Protein AF-A0A3S4EWC5-F1 (afdb_monomer_lite)

Structure (mmCIF, N/CA/C/O backbone):
data_AF-A0A3S4EWC5-F1
#
_entry.id   AF-A0A3S4EWC5-F1
#
loop_
_atom_site.group_PDB
_atom_site.id
_atom_site.type_symbol
_atom_site.label_atom_id
_atom_site.label_alt_id
_atom_site.label_comp_id
_atom_site.label_asym_id
_atom_site.label_entity_id
_atom_site.label_seq_id
_atom_site.pdbx_PDB_ins_code
_atom_site.Cartn_x
_atom_site.Cartn_y
_atom_site.Cartn_z
_atom_site.occupancy
_atom_site.B_iso_or_equiv
_atom_site.auth_seq_id
_atom_site.auth_comp_id
_atom_site.auth_asym_id
_atom_site.auth_atom_id
_atom_site.pdbx_PDB_model_num
ATOM 1 N N . MET A 1 1 ? -3.419 -4.223 27.692 1.00 46.09 1 MET A N 1
ATOM 2 C CA . MET A 1 1 ? -2.080 -3.993 27.103 1.00 46.09 1 MET A CA 1
ATOM 3 C C . MET A 1 1 ? -1.065 -4.004 28.246 1.00 46.09 1 MET A C 1
ATOM 5 O O . MET A 1 1 ? -1.054 -3.070 29.034 1.00 46.09 1 MET A O 1
ATOM 9 N N . HIS A 1 2 ? -0.308 -5.091 28.433 1.00 40.91 2 HIS A N 1
ATOM 10 C CA . HIS A 1 2 ? 0.735 -5.155 29.465 1.00 40.91 2 HIS A CA 1
ATOM 11 C C . HIS A 1 2 ? 2.009 -4.498 28.928 1.00 40.91 2 HIS A C 1
ATOM 13 O O . HIS A 1 2 ? 2.567 -4.943 27.927 1.00 40.91 2 HIS A O 1
ATOM 19 N N . LEU A 1 3 ? 2.456 -3.422 29.574 1.00 52.94 3 LEU A N 1
ATOM 20 C CA . LEU A 1 3 ? 3.795 -2.887 29.354 1.00 52.94 3 LEU A CA 1
ATOM 21 C C . LEU A 1 3 ? 4.797 -3.935 29.856 1.00 52.94 3 LEU A C 1
ATOM 23 O O . LEU A 1 3 ? 4.708 -4.318 31.020 1.00 52.94 3 LEU A O 1
ATOM 27 N N . PRO A 1 4 ? 5.755 -4.398 29.039 1.00 55.66 4 PRO A N 1
ATOM 28 C CA . PRO A 1 4 ? 6.765 -5.321 29.530 1.00 55.66 4 PRO A CA 1
ATOM 29 C C . PRO A 1 4 ? 7.678 -4.576 30.514 1.00 55.66 4 PRO A C 1
ATOM 31 O O . PRO A 1 4 ? 8.451 -3.693 30.126 1.00 55.66 4 PRO A O 1
ATOM 34 N N . VAL A 1 5 ? 7.538 -4.863 31.807 1.00 57.97 5 VAL A N 1
ATOM 35 C CA . VAL A 1 5 ? 8.376 -4.287 32.864 1.00 57.97 5 VAL A CA 1
ATOM 36 C C . VAL A 1 5 ? 9.672 -5.088 32.911 1.00 57.97 5 VAL A C 1
ATOM 38 O O . VAL A 1 5 ? 9.812 -6.050 33.655 1.00 57.97 5 VAL A O 1
ATOM 41 N N . TRP A 1 6 ? 10.625 -4.705 32.069 1.00 61.41 6 TRP A N 1
ATOM 42 C CA . TRP A 1 6 ? 12.015 -5.106 32.242 1.00 61.41 6 TRP A CA 1
ATOM 43 C C . TRP A 1 6 ? 12.582 -4.218 33.349 1.00 61.41 6 TRP A C 1
ATOM 45 O O . TRP A 1 6 ? 12.486 -3.000 33.228 1.00 61.41 6 TRP A O 1
ATOM 55 N N . GLY A 1 7 ? 13.093 -4.805 34.435 1.00 59.53 7 GLY A N 1
ATOM 56 C CA . GLY A 1 7 ? 13.497 -4.137 35.685 1.00 59.53 7 GLY A CA 1
ATOM 57 C C . GLY A 1 7 ? 14.679 -3.155 35.601 1.00 59.53 7 GLY A C 1
ATOM 58 O O . GLY A 1 7 ? 15.505 -3.123 36.504 1.00 59.53 7 GLY A O 1
ATOM 59 N N . ALA A 1 8 ? 14.775 -2.361 34.533 1.00 67.88 8 ALA A N 1
ATOM 60 C CA . ALA A 1 8 ? 15.759 -1.307 34.322 1.00 67.88 8 ALA A CA 1
ATOM 61 C C . ALA A 1 8 ? 15.085 -0.040 33.762 1.00 67.88 8 ALA A C 1
ATOM 63 O O . ALA A 1 8 ? 14.107 -0.110 33.012 1.00 67.88 8 ALA A O 1
ATOM 64 N N . THR A 1 9 ? 15.633 1.134 34.089 1.00 75.69 9 THR A N 1
ATOM 65 C CA . THR A 1 9 ? 15.158 2.425 33.570 1.00 75.69 9 THR A CA 1
ATOM 66 C C . THR A 1 9 ? 15.246 2.454 32.041 1.00 75.69 9 THR A C 1
ATOM 68 O O . THR A 1 9 ? 16.312 2.244 31.458 1.00 75.69 9 THR A O 1
ATOM 71 N N . ARG A 1 10 ? 14.120 2.714 31.364 1.00 78.62 10 ARG A N 1
ATOM 72 C CA . ARG A 1 10 ? 14.070 2.761 29.896 1.00 78.62 10 ARG A CA 1
ATOM 73 C C . ARG A 1 10 ? 14.782 4.009 29.374 1.00 78.62 10 ARG A C 1
ATOM 75 O O . ARG A 1 10 ? 14.518 5.116 29.830 1.00 78.62 10 ARG A O 1
ATOM 82 N N . ARG A 1 11 ? 15.639 3.835 28.363 1.00 85.19 11 ARG A N 1
ATOM 83 C CA . ARG A 1 11 ? 16.229 4.955 27.613 1.00 85.19 11 ARG A CA 1
ATOM 84 C C . ARG A 1 11 ? 15.139 5.736 26.879 1.00 85.19 11 ARG A C 1
ATOM 86 O O . ARG A 1 11 ? 14.210 5.134 26.342 1.00 85.19 11 ARG A O 1
ATOM 93 N N . THR A 1 12 ? 15.296 7.055 26.782 1.00 86.19 12 THR A N 1
ATOM 94 C CA . THR A 1 12 ? 14.351 7.942 26.084 1.00 86.19 12 THR A CA 1
ATOM 95 C C . THR A 1 12 ? 14.084 7.490 24.647 1.00 86.19 12 THR A C 1
ATOM 97 O O . THR A 1 12 ? 12.935 7.468 24.218 1.00 86.19 12 THR A O 1
ATOM 100 N N . SER A 1 13 ? 15.115 7.032 23.928 1.00 86.75 13 SER A N 1
ATOM 101 C CA . SER A 1 13 ? 14.980 6.478 22.573 1.00 86.75 13 SER A CA 1
ATOM 102 C C . SER A 1 13 ? 14.031 5.275 22.508 1.00 86.75 13 SER A C 1
ATOM 104 O O . SER A 1 13 ? 13.195 5.203 21.609 1.00 86.75 13 SER A O 1
ATOM 106 N N . ASN A 1 14 ? 14.090 4.370 23.491 1.00 87.00 14 ASN A N 1
ATOM 107 C CA . ASN A 1 14 ? 13.185 3.221 23.570 1.00 87.00 14 ASN A CA 1
ATOM 108 C C . ASN A 1 14 ? 11.739 3.672 23.808 1.00 87.00 14 ASN A C 1
ATOM 110 O O . ASN A 1 14 ? 10.815 3.104 23.231 1.00 87.00 14 ASN A O 1
ATOM 114 N N . CYS A 1 15 ? 11.535 4.691 24.644 1.00 86.88 15 CYS A N 1
ATOM 115 C CA . CYS A 1 15 ? 10.205 5.239 24.907 1.00 86.88 15 CYS A CA 1
ATOM 116 C C . CYS A 1 15 ? 9.619 5.939 23.673 1.00 86.88 15 CYS A C 1
ATOM 118 O O . CYS A 1 15 ? 8.448 5.729 23.369 1.00 86.88 15 CYS A O 1
ATOM 120 N N . ILE A 1 16 ? 10.426 6.707 22.932 1.00 89.06 16 ILE A N 1
ATOM 121 C CA . ILE A 1 16 ? 9.992 7.371 21.692 1.00 89.06 16 ILE A CA 1
ATOM 122 C C . ILE A 1 16 ? 9.641 6.332 20.622 1.00 89.06 16 ILE A C 1
ATOM 124 O O . ILE A 1 16 ? 8.563 6.409 20.041 1.00 89.06 16 ILE A O 1
ATOM 128 N N . CYS A 1 17 ? 10.496 5.327 20.407 1.00 89.50 17 CYS A N 1
ATOM 129 C CA . CYS A 1 17 ? 10.216 4.236 19.470 1.00 89.50 17 CYS 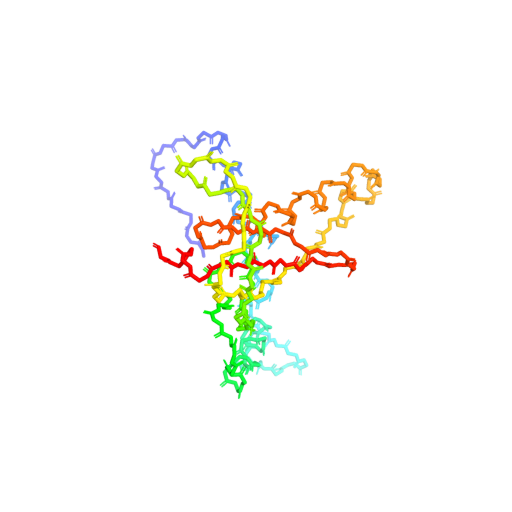A CA 1
ATOM 130 C C . CYS A 1 17 ? 8.911 3.507 19.834 1.00 89.50 17 CYS A C 1
ATOM 132 O O . CYS A 1 17 ? 8.039 3.320 18.985 1.00 89.50 17 CYS A O 1
ATOM 134 N N . PHE A 1 18 ? 8.725 3.184 21.119 1.00 91.00 18 PHE A N 1
ATOM 135 C CA . PHE A 1 18 ? 7.495 2.564 21.604 1.00 91.00 18 PHE A CA 1
ATOM 136 C C . PHE A 1 18 ? 6.263 3.445 21.357 1.00 91.00 18 PHE A C 1
ATOM 138 O O . PHE A 1 18 ? 5.230 2.934 20.926 1.00 91.00 18 PHE A O 1
ATOM 145 N N . ALA A 1 19 ? 6.361 4.754 21.602 1.00 90.38 19 ALA A N 1
ATOM 146 C CA . ALA A 1 19 ? 5.263 5.690 21.385 1.00 90.38 19 ALA A CA 1
ATOM 147 C C . ALA A 1 19 ? 4.889 5.815 19.899 1.00 90.38 19 ALA A C 1
ATOM 149 O O . ALA A 1 19 ? 3.704 5.785 19.575 1.00 90.38 19 ALA A O 1
ATOM 150 N N . GLN A 1 20 ? 5.875 5.890 18.998 1.00 91.50 20 GLN A N 1
ATOM 151 C CA . GLN A 1 20 ? 5.639 5.962 17.551 1.00 91.50 20 GLN A CA 1
ATOM 152 C C . GLN A 1 20 ? 4.989 4.677 17.025 1.00 91.50 20 GLN A C 1
ATOM 154 O O . GLN A 1 20 ? 3.926 4.737 16.406 1.00 91.50 20 GLN A O 1
ATOM 159 N N . ALA A 1 21 ? 5.548 3.510 17.365 1.00 89.94 21 ALA A N 1
ATOM 160 C CA . ALA A 1 21 ? 5.027 2.212 16.930 1.00 89.94 21 ALA A CA 1
ATOM 161 C C . ALA A 1 21 ? 3.607 1.918 17.452 1.00 89.94 21 ALA A C 1
ATOM 163 O O . ALA A 1 21 ? 2.845 1.191 16.818 1.00 89.94 21 ALA A O 1
ATOM 164 N N . ASN A 1 22 ? 3.235 2.487 18.604 1.00 93.06 22 ASN A N 1
ATOM 165 C CA . ASN A 1 22 ? 1.904 2.341 19.199 1.00 93.06 22 ASN A CA 1
ATOM 166 C C . ASN A 1 22 ? 1.002 3.564 18.976 1.00 93.06 22 ASN A C 1
ATOM 168 O O . ASN A 1 22 ? -0.053 3.663 19.612 1.00 93.06 22 ASN A O 1
ATOM 172 N N . SER A 1 23 ? 1.386 4.492 18.099 1.00 93.25 23 SER A N 1
ATOM 173 C CA . SER A 1 23 ? 0.518 5.590 17.675 1.00 93.25 23 SER A CA 1
ATOM 174 C C . SER A 1 23 ? -0.701 5.055 16.912 1.00 93.25 23 SER A C 1
ATOM 176 O O . SER A 1 23 ? -0.703 3.919 16.431 1.00 93.25 23 SER A O 1
ATOM 178 N N . GLU A 1 24 ? -1.761 5.860 16.807 1.00 94.69 24 GLU A N 1
ATOM 179 C CA . GLU A 1 24 ? -2.928 5.470 16.005 1.00 94.69 24 GLU A CA 1
ATOM 180 C C . GLU A 1 24 ? -2.566 5.308 14.528 1.00 94.69 24 GLU A C 1
ATOM 182 O O . GLU A 1 24 ? -2.927 4.309 13.916 1.00 94.69 24 GLU A O 1
ATOM 187 N N . HIS A 1 25 ? -1.771 6.242 14.003 1.00 91.00 25 HIS A N 1
ATOM 188 C CA . HIS A 1 25 ? -1.305 6.243 12.621 1.00 91.00 25 HIS A CA 1
ATOM 189 C C . HIS A 1 25 ? -0.552 4.957 12.243 1.00 91.00 25 HIS A C 1
ATOM 191 O O . HIS A 1 25 ? -0.721 4.452 11.144 1.00 91.00 25 HIS A O 1
ATOM 197 N N . CYS A 1 26 ? 0.255 4.393 13.150 1.00 90.19 26 CYS A N 1
ATOM 198 C CA . CYS A 1 26 ? 0.995 3.159 12.865 1.00 90.19 26 CYS A CA 1
ATOM 199 C C . CYS A 1 26 ? 0.191 1.887 13.152 1.00 90.19 26 CYS A C 1
ATOM 201 O O . CYS A 1 26 ? 0.380 0.868 12.488 1.00 90.19 26 CYS A O 1
ATOM 203 N N . ARG A 1 27 ? -0.668 1.902 14.180 1.00 93.00 27 ARG A N 1
ATOM 204 C CA . ARG A 1 27 ? -1.321 0.679 14.670 1.00 93.00 27 ARG A CA 1
ATOM 205 C C . ARG A 1 27 ? -2.732 0.476 14.129 1.00 93.00 27 ARG A C 1
ATOM 207 O O . ARG A 1 27 ? -3.241 -0.638 14.250 1.00 93.00 27 ARG A O 1
ATOM 214 N N . HIS A 1 28 ? -3.341 1.510 13.546 1.00 94.00 28 HIS A N 1
ATOM 215 C CA . HIS A 1 28 ? -4.694 1.473 12.992 1.00 94.00 28 HIS A CA 1
ATOM 216 C C . HIS A 1 28 ? -5.696 0.872 13.994 1.00 94.00 28 HIS A C 1
ATOM 218 O O . HIS A 1 28 ? -6.402 -0.094 13.684 1.00 94.00 28 HIS A O 1
ATOM 224 N N . LYS A 1 29 ? -5.707 1.365 15.242 1.00 94.56 29 LYS A N 1
ATOM 225 C CA . LYS A 1 29 ? -6.501 0.753 16.320 1.00 94.56 29 LYS A CA 1
ATOM 226 C C . LYS A 1 29 ? -7.987 0.925 16.044 1.00 94.56 29 LYS A C 1
ATOM 228 O O . LYS A 1 29 ? -8.722 -0.029 16.249 1.00 94.56 29 LYS A O 1
ATOM 233 N N . ILE A 1 30 ? -8.408 2.075 15.514 1.00 95.06 30 ILE A N 1
ATOM 234 C CA . ILE A 1 30 ? -9.804 2.350 15.136 1.00 95.06 30 ILE A CA 1
ATOM 235 C C . ILE A 1 30 ? -10.278 1.350 14.072 1.00 95.06 30 ILE A C 1
ATOM 237 O O . ILE A 1 30 ? -11.349 0.761 14.193 1.00 95.06 30 ILE A O 1
ATOM 241 N N . PHE A 1 31 ? -9.451 1.081 13.059 1.00 94.88 31 PHE A N 1
ATOM 242 C CA . PHE A 1 31 ? -9.784 0.124 11.998 1.00 94.88 31 PHE A CA 1
ATOM 243 C C . PHE A 1 31 ? -9.879 -1.326 12.488 1.00 94.88 31 PHE A C 1
ATOM 245 O O . PHE A 1 31 ? -10.598 -2.129 11.890 1.00 94.88 31 PHE A O 1
ATOM 252 N N . ASN A 1 32 ? -9.169 -1.662 13.565 1.00 94.69 32 ASN A N 1
ATOM 253 C CA . ASN A 1 32 ? -9.162 -2.993 14.171 1.00 94.69 32 ASN A CA 1
ATOM 254 C C . ASN A 1 32 ? -10.088 -3.125 15.392 1.00 94.69 32 ASN A C 1
ATOM 256 O O . ASN A 1 32 ? -10.170 -4.215 15.949 1.00 94.69 32 ASN A O 1
ATOM 260 N N . ALA A 1 33 ? -10.757 -2.051 15.812 1.00 95.44 33 ALA A N 1
ATOM 261 C CA . ALA A 1 33 ? -11.611 -2.047 16.991 1.00 95.44 33 ALA A CA 1
ATOM 262 C C . ALA A 1 33 ? -12.934 -2.791 16.763 1.00 95.44 33 ALA A C 1
ATOM 264 O O . ALA A 1 33 ? -13.419 -2.900 15.631 1.00 95.44 33 ALA A O 1
ATOM 265 N N . ASP A 1 34 ? -13.528 -3.239 17.868 1.00 96.75 34 ASP A N 1
ATOM 266 C CA . ASP A 1 34 ? -14.930 -3.639 17.933 1.00 96.75 34 ASP A CA 1
ATOM 267 C C . ASP A 1 34 ? -15.818 -2.393 18.023 1.00 96.75 34 ASP A C 1
ATOM 269 O O . ASP A 1 34 ? -15.442 -1.391 18.638 1.00 96.75 34 ASP A O 1
ATOM 273 N N . TRP A 1 35 ? -17.004 -2.460 17.420 1.00 95.75 35 TRP A N 1
ATOM 274 C CA . TRP A 1 35 ? -17.928 -1.331 17.336 1.00 95.75 35 TRP A CA 1
ATOM 275 C C . TRP A 1 35 ? -19.261 -1.667 17.996 1.00 95.75 35 TRP A C 1
ATOM 277 O O . TRP A 1 35 ? -19.768 -2.779 17.863 1.00 95.75 35 TRP A O 1
ATOM 287 N N . ILE A 1 36 ? -19.838 -0.682 18.681 1.00 96.81 36 ILE A N 1
ATOM 288 C CA . ILE A 1 36 ? -21.229 -0.690 19.135 1.00 96.81 36 ILE A CA 1
ATOM 289 C C . ILE A 1 36 ? -21.879 0.538 18.506 1.00 96.81 36 ILE A C 1
ATOM 291 O O . ILE A 1 36 ? -21.413 1.656 18.727 1.00 96.81 36 ILE A O 1
ATOM 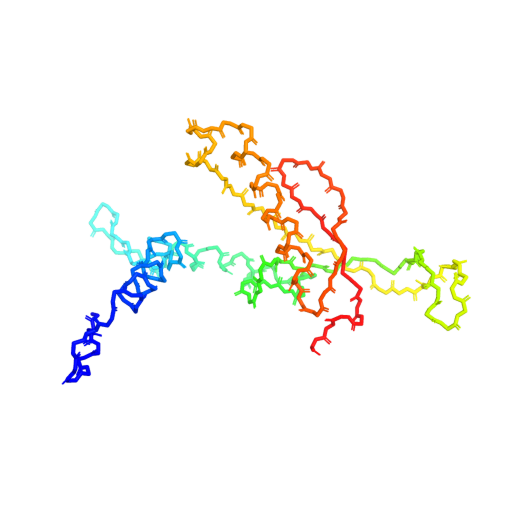295 N N . ILE A 1 37 ? -22.916 0.330 17.702 1.00 96.62 37 ILE A N 1
ATOM 296 C CA . ILE A 1 37 ? -23.644 1.395 17.003 1.00 96.62 37 ILE A CA 1
ATOM 297 C C . ILE A 1 37 ? -25.090 1.317 17.479 1.00 96.62 37 ILE A C 1
ATOM 299 O O . ILE A 1 37 ? -25.677 0.241 17.449 1.00 96.62 37 ILE A O 1
ATOM 303 N N . ASP A 1 38 ? -25.617 2.424 18.004 1.00 97.06 38 ASP A N 1
ATOM 304 C CA . ASP A 1 38 ? -26.982 2.520 18.546 1.00 97.06 38 ASP A CA 1
ATOM 305 C C . ASP A 1 38 ? -27.335 1.442 19.592 1.00 97.06 38 ASP A C 1
ATOM 307 O O . ASP A 1 38 ? -28.474 1.007 19.725 1.00 97.06 38 ASP A O 1
ATOM 311 N N . GLY A 1 39 ? -26.335 1.022 20.374 1.00 96.75 39 GLY A N 1
ATOM 312 C CA . GLY A 1 39 ? -26.476 -0.009 21.407 1.00 96.75 39 GLY A CA 1
ATOM 313 C C . GLY A 1 39 ? -26.270 -1.445 20.914 1.00 96.75 39 GLY A C 1
ATOM 314 O O . GLY A 1 39 ? -26.208 -2.353 21.741 1.00 96.75 39 GLY A O 1
ATOM 315 N N . GLU A 1 40 ? -26.084 -1.663 19.611 1.00 96.69 40 GLU A N 1
ATOM 316 C CA . GLU A 1 40 ? -25.884 -2.990 19.025 1.00 96.69 40 GLU A CA 1
ATOM 317 C C . GLU A 1 40 ? -24.416 -3.266 18.685 1.00 96.69 40 GLU A C 1
ATOM 319 O O . GLU A 1 40 ? -23.755 -2.498 17.973 1.00 96.69 40 GLU A O 1
ATOM 324 N N . GLN A 1 41 ? -23.901 -4.399 19.176 1.00 96.88 41 GLN A N 1
ATOM 325 C CA . GLN A 1 41 ? -22.539 -4.844 18.889 1.00 96.88 41 GLN A CA 1
ATOM 326 C C . GLN A 1 41 ? -22.411 -5.318 17.438 1.00 96.88 41 GLN A C 1
ATOM 328 O O . GLN A 1 41 ? -23.140 -6.198 16.982 1.00 96.88 41 GLN A O 1
ATOM 333 N N . GLN A 1 42 ? -21.430 -4.767 16.730 1.00 97.69 42 GLN A N 1
ATOM 334 C CA . GLN A 1 42 ? -21.173 -5.082 15.332 1.00 97.69 42 GLN A CA 1
ATOM 335 C C . GLN A 1 42 ? -20.263 -6.315 15.196 1.00 97.69 42 GLN A C 1
ATOM 337 O O . GLN A 1 42 ? -19.276 -6.442 15.924 1.00 97.69 42 GLN A O 1
ATOM 342 N N . PRO A 1 43 ? -20.537 -7.221 14.239 1.00 96.12 43 PRO A N 1
ATOM 343 C CA . PRO A 1 43 ? -19.836 -8.505 14.130 1.00 96.12 43 PRO A CA 1
ATOM 344 C C . PRO A 1 43 ? -18.442 -8.418 13.483 1.00 96.12 43 PRO A C 1
ATOM 346 O O . PRO A 1 43 ? -17.688 -9.397 13.485 1.00 96.12 43 PRO A O 1
ATOM 349 N N . LYS A 1 44 ? -18.100 -7.287 12.855 1.00 95.38 44 LYS A N 1
ATOM 350 C CA . LYS A 1 44 ? -16.844 -7.085 12.120 1.00 95.38 44 LYS A CA 1
ATOM 351 C C . LYS A 1 44 ? -16.256 -5.713 12.448 1.00 95.38 44 LYS A C 1
ATOM 353 O O . LYS A 1 44 ? -16.983 -4.732 12.544 1.00 95.38 44 LYS A O 1
ATOM 358 N N . SER A 1 45 ? -14.929 -5.643 12.543 1.00 97.31 45 SER A N 1
ATOM 359 C CA . SER A 1 45 ? -14.201 -4.372 12.517 1.00 97.31 45 SER A CA 1
ATOM 360 C C . SER A 1 45 ? -14.212 -3.763 11.111 1.00 97.31 45 SER A C 1
ATOM 362 O O . SER A 1 45 ? -14.454 -4.469 10.125 1.00 97.31 45 SER A O 1
ATOM 364 N N . LEU A 1 46 ? -13.876 -2.473 10.991 1.00 96.44 46 LEU A N 1
ATOM 365 C CA . LEU A 1 46 ? -13.759 -1.801 9.688 1.00 96.44 46 LEU A CA 1
ATOM 366 C C . LEU A 1 46 ? -12.788 -2.542 8.760 1.00 96.44 46 LEU A C 1
ATOM 368 O O . LEU A 1 46 ? -13.118 -2.829 7.613 1.00 96.44 46 LEU A O 1
ATOM 372 N N . PHE A 1 47 ? -11.615 -2.936 9.265 1.00 95.50 47 PHE A N 1
ATOM 373 C CA . PHE A 1 47 ? -10.632 -3.654 8.455 1.00 95.50 47 PHE A CA 1
ATOM 374 C C . PHE A 1 47 ? -11.125 -5.039 8.021 1.00 95.50 47 PHE A C 1
ATOM 376 O O . PHE A 1 47 ? -10.826 -5.488 6.916 1.00 95.50 47 PHE A O 1
ATOM 383 N N . LYS A 1 48 ? -11.921 -5.720 8.856 1.00 95.75 48 LYS A N 1
ATOM 384 C CA . LYS A 1 48 ? -12.535 -7.001 8.486 1.00 95.75 48 LYS A CA 1
ATOM 385 C C . LYS A 1 48 ? -13.631 -6.827 7.431 1.00 95.75 48 LYS A C 1
ATOM 387 O O . LYS A 1 48 ? -13.769 -7.693 6.576 1.00 95.75 48 LYS A O 1
ATOM 392 N N . MET A 1 49 ? -14.362 -5.712 7.445 1.00 96.62 49 MET A N 1
ATOM 393 C CA . MET A 1 49 ? -15.290 -5.373 6.360 1.00 96.62 49 MET A CA 1
ATOM 394 C C . MET A 1 49 ? -14.561 -5.089 5.044 1.00 96.62 49 MET A C 1
ATOM 396 O O . MET A 1 49 ? -15.032 -5.526 4.003 1.00 96.62 49 MET A O 1
ATOM 400 N N . ILE A 1 50 ? -13.393 -4.440 5.080 1.00 95.31 50 ILE A N 1
ATOM 401 C CA . ILE A 1 50 ? -12.564 -4.255 3.879 1.00 95.31 50 ILE A CA 1
ATOM 402 C C . ILE A 1 50 ? -12.046 -5.601 3.357 1.00 95.31 50 ILE A C 1
ATOM 404 O O . ILE A 1 50 ? -12.218 -5.892 2.183 1.00 95.31 50 ILE A O 1
ATOM 408 N N . LYS A 1 51 ? -11.496 -6.471 4.215 1.00 94.62 51 LYS A N 1
ATOM 409 C CA . LYS A 1 51 ? -11.027 -7.807 3.791 1.00 94.62 51 LYS A CA 1
ATOM 410 C C . LYS A 1 51 ? -12.131 -8.691 3.206 1.00 94.62 51 LYS A C 1
ATOM 412 O O . LYS A 1 51 ? -11.844 -9.535 2.367 1.00 94.62 51 LYS A O 1
ATOM 417 N N . ASN A 1 52 ? -13.384 -8.460 3.597 1.00 95.44 52 ASN A N 1
ATOM 418 C CA . ASN A 1 52 ? -14.539 -9.160 3.043 1.00 95.44 52 ASN A CA 1
ATOM 419 C C . ASN A 1 52 ? -14.658 -8.986 1.518 1.00 95.44 52 ASN A C 1
ATOM 421 O O . ASN A 1 52 ? -15.160 -9.882 0.852 1.00 95.44 52 ASN A O 1
ATOM 425 N N . THR A 1 53 ? -14.209 -7.860 0.947 1.00 95.56 53 THR A N 1
ATOM 426 C CA . THR A 1 53 ? -14.247 -7.671 -0.514 1.00 95.56 53 THR A CA 1
ATOM 427 C C . THR A 1 53 ? -13.320 -8.658 -1.218 1.00 95.56 53 THR A C 1
ATOM 429 O O . THR A 1 53 ? -13.720 -9.275 -2.198 1.00 95.56 53 THR A O 1
ATOM 432 N N . PHE A 1 54 ? -12.128 -8.880 -0.663 1.00 94.50 54 PHE A N 1
ATOM 433 C CA . PHE A 1 54 ? -11.174 -9.869 -1.155 1.00 94.50 54 PHE A CA 1
ATOM 434 C C . PHE A 1 54 ? -11.640 -11.312 -0.906 1.00 94.50 54 PHE A C 1
ATOM 436 O O . PHE A 1 54 ? -11.418 -12.177 -1.743 1.00 94.50 54 PHE A O 1
ATOM 443 N N . GLU A 1 55 ? -12.332 -11.576 0.208 1.00 93.88 55 GLU A N 1
ATOM 444 C CA . GLU A 1 55 ? -12.927 -12.896 0.482 1.00 93.88 55 GLU A CA 1
ATOM 445 C C . GLU A 1 55 ? -13.981 -13.295 -0.569 1.00 93.88 55 GLU A C 1
ATOM 447 O O . GLU A 1 55 ? -14.111 -14.478 -0.879 1.00 93.88 55 GLU A O 1
ATOM 452 N N . HIS A 1 56 ? -14.725 -12.329 -1.121 1.00 96.00 56 HIS A N 1
ATOM 453 C CA . HIS A 1 56 ? -15.744 -12.587 -2.147 1.00 96.00 56 HIS A CA 1
ATOM 454 C C . HIS A 1 56 ? -15.232 -12.483 -3.583 1.00 96.00 56 HIS A C 1
ATOM 456 O O . HIS A 1 56 ? -15.757 -13.180 -4.448 1.00 96.00 56 HIS A O 1
ATOM 462 N N . THR A 1 57 ? -14.234 -11.637 -3.832 1.00 95.38 57 THR A N 1
ATOM 463 C CA . THR A 1 57 ? -13.667 -11.413 -5.165 1.00 95.38 57 THR A CA 1
ATOM 464 C C . THR A 1 57 ? -12.139 -11.495 -5.094 1.00 95.38 57 THR A C 1
ATOM 466 O O . THR A 1 57 ? -11.463 -10.463 -5.104 1.00 95.38 57 THR A O 1
ATOM 469 N N . PRO A 1 58 ? -11.572 -12.708 -4.976 1.00 94.44 58 PRO A N 1
ATOM 470 C CA . PRO A 1 58 ? -10.124 -12.897 -4.937 1.00 94.44 58 PRO A CA 1
ATOM 471 C C . PRO A 1 58 ? -9.484 -12.895 -6.333 1.00 94.44 58 PRO A C 1
ATOM 473 O O . PRO A 1 58 ? -8.258 -12.934 -6.440 1.00 94.44 58 PRO A O 1
ATOM 476 N N . ASP A 1 59 ? -10.296 -12.902 -7.393 1.00 96.06 59 ASP A N 1
ATOM 477 C CA . ASP A 1 59 ? -9.841 -13.064 -8.771 1.00 96.06 59 ASP A CA 1
ATOM 478 C C . ASP A 1 59 ? -8.793 -12.012 -9.151 1.00 96.06 59 ASP A C 1
ATOM 480 O O . ASP A 1 59 ? -8.933 -10.828 -8.839 1.00 96.06 59 ASP A O 1
ATOM 484 N N . TYR A 1 60 ? -7.744 -12.461 -9.844 1.00 94.31 60 TYR A N 1
ATOM 485 C CA . TYR A 1 60 ? -6.634 -11.642 -10.342 1.00 94.31 60 TYR A CA 1
ATOM 486 C C . TYR A 1 60 ? -5.781 -10.952 -9.264 1.00 94.31 60 TYR A C 1
ATOM 488 O O . TYR A 1 60 ? -4.840 -10.245 -9.605 1.00 94.31 60 TYR A O 1
ATOM 496 N N . VAL A 1 61 ? -6.034 -11.146 -7.967 1.00 94.62 61 VAL A N 1
ATOM 497 C CA . VAL A 1 61 ? -5.236 -10.527 -6.897 1.00 94.62 61 VAL A CA 1
ATOM 498 C C . VAL A 1 61 ? -4.075 -11.441 -6.493 1.00 94.62 61 VAL A C 1
ATOM 500 O O . VAL A 1 61 ? -4.267 -12.548 -5.995 1.00 94.62 61 VAL A O 1
ATOM 503 N N . LEU A 1 62 ? -2.846 -10.946 -6.638 1.00 91.44 62 LEU A N 1
ATOM 504 C CA . LEU A 1 62 ? -1.609 -11.656 -6.285 1.00 91.44 62 LEU A CA 1
ATOM 505 C C . LEU A 1 62 ? -1.138 -11.313 -4.858 1.00 91.44 62 LEU A C 1
ATOM 507 O O . LEU A 1 62 ? -0.589 -12.151 -4.124 1.00 91.44 62 LEU A O 1
ATOM 511 N N . SER A 1 63 ? -1.374 -10.069 -4.426 1.00 92.44 63 SER A N 1
ATOM 512 C CA . SER A 1 63 ? -1.046 -9.601 -3.080 1.00 92.44 63 SER A CA 1
ATOM 513 C C . SER A 1 63 ? -2.056 -8.587 -2.554 1.00 92.44 63 SER A C 1
ATOM 515 O O . SER A 1 63 ? -2.333 -7.585 -3.205 1.00 92.44 63 SER A O 1
ATOM 517 N N . ALA A 1 64 ? -2.564 -8.820 -1.342 1.00 93.19 64 ALA A N 1
ATOM 518 C CA . ALA A 1 64 ? -3.376 -7.869 -0.592 1.00 93.19 64 ALA A CA 1
ATOM 519 C C . ALA A 1 64 ? -3.093 -8.010 0.912 1.00 93.19 64 ALA A C 1
ATOM 521 O O . ALA A 1 64 ? -2.943 -9.121 1.423 1.00 93.19 64 ALA A O 1
ATOM 522 N N . TYR A 1 65 ? -3.024 -6.882 1.626 1.00 90.62 65 TYR A N 1
ATOM 523 C CA . TYR A 1 65 ? -2.898 -6.792 3.095 1.00 90.62 65 TYR A CA 1
ATOM 524 C C . TYR A 1 65 ? -1.657 -7.445 3.736 1.00 90.62 65 TYR A C 1
ATOM 526 O O . TYR A 1 65 ? -1.624 -7.603 4.958 1.00 90.62 65 TYR A O 1
ATOM 534 N N . LYS A 1 66 ? -0.657 -7.838 2.941 1.00 88.69 66 LYS A N 1
ATOM 535 C CA . LYS A 1 66 ? 0.570 -8.516 3.402 1.00 88.69 66 LYS A CA 1
ATOM 536 C C . LYS A 1 66 ? 1.865 -7.795 3.015 1.00 88.69 66 LYS A C 1
ATOM 538 O O . LYS A 1 66 ? 2.938 -8.303 3.316 1.00 88.69 66 LYS A O 1
ATOM 543 N N . ASP A 1 67 ? 1.753 -6.649 2.353 1.00 90.00 67 ASP A N 1
ATOM 544 C CA . ASP A 1 67 ? 2.868 -5.829 1.879 1.00 90.00 67 ASP A CA 1
ATOM 545 C C . ASP A 1 67 ? 2.452 -4.344 1.879 1.00 90.00 67 ASP A C 1
ATOM 547 O O . ASP A 1 67 ? 1.308 -4.015 2.221 1.00 90.00 67 ASP A O 1
ATOM 551 N N . ASN A 1 68 ? 3.366 -3.456 1.497 1.00 86.81 68 ASN A N 1
ATOM 552 C CA . ASN A 1 68 ? 3.140 -2.017 1.428 1.00 86.81 68 ASN A CA 1
ATOM 553 C C . ASN A 1 68 ? 2.194 -1.610 0.294 1.00 86.81 68 ASN A C 1
ATOM 555 O O . ASN A 1 68 ? 1.585 -0.551 0.415 1.00 86.81 68 ASN A O 1
ATOM 559 N N . ALA A 1 69 ? 2.025 -2.434 -0.744 1.00 88.75 69 ALA A N 1
ATOM 560 C CA . ALA A 1 69 ? 1.085 -2.223 -1.846 1.00 88.75 69 ALA A CA 1
ATOM 561 C C . ALA A 1 69 ? 0.262 -3.487 -2.154 1.00 88.75 69 ALA A C 1
ATOM 563 O O . ALA A 1 69 ? 0.629 -4.609 -1.786 1.00 88.75 69 ALA A O 1
ATOM 564 N N . ALA A 1 70 ? -0.868 -3.300 -2.839 1.00 91.81 70 ALA A N 1
ATOM 565 C CA . ALA A 1 70 ? -1.615 -4.403 -3.434 1.00 91.81 70 ALA A CA 1
ATOM 566 C C . ALA A 1 70 ? -1.080 -4.694 -4.840 1.00 91.81 70 ALA A C 1
ATOM 568 O O . ALA A 1 70 ? -0.630 -3.778 -5.523 1.00 91.81 70 ALA A O 1
ATOM 569 N N . VAL A 1 71 ? -1.155 -5.953 -5.276 1.00 92.75 71 VAL A N 1
ATOM 570 C CA . VAL A 1 71 ? -0.682 -6.396 -6.595 1.00 92.75 71 VAL A CA 1
ATOM 571 C C . VAL A 1 71 ? -1.753 -7.254 -7.246 1.00 92.75 71 VAL A C 1
ATOM 573 O O . VAL A 1 71 ? -2.244 -8.201 -6.625 1.00 92.75 71 VAL A O 1
ATOM 576 N N . MET A 1 72 ? -2.086 -6.944 -8.494 1.00 93.62 72 MET A N 1
ATOM 577 C CA . MET A 1 72 ? -2.990 -7.719 -9.335 1.00 93.62 72 MET A CA 1
ATOM 578 C C . MET A 1 72 ? -2.293 -8.200 -10.608 1.00 93.62 72 MET A C 1
ATOM 580 O O . MET A 1 72 ? -1.280 -7.642 -11.039 1.00 93.62 72 MET A O 1
ATOM 584 N N . GLU A 1 73 ? -2.839 -9.252 -11.203 1.00 94.00 73 GLU A N 1
ATOM 585 C CA . GLU A 1 73 ? -2.408 -9.772 -12.488 1.00 94.00 73 GLU A CA 1
ATOM 586 C C . GLU A 1 73 ? -2.475 -8.669 -13.550 1.00 94.00 73 GLU A C 1
ATOM 588 O O . GLU A 1 73 ? -3.378 -7.833 -13.565 1.00 94.00 73 GLU A O 1
ATOM 593 N N . GLY A 1 74 ? -1.458 -8.642 -14.406 1.00 91.69 74 GLY A N 1
ATOM 594 C CA . GLY A 1 74 ? -1.330 -7.656 -15.465 1.00 91.69 74 GLY A CA 1
ATOM 595 C C . GLY A 1 74 ? -1.319 -8.356 -16.809 1.00 91.69 74 GLY A C 1
ATOM 596 O O . GLY A 1 74 ? -2.235 -9.100 -17.144 1.00 91.69 74 GLY A O 1
ATOM 597 N N . SER A 1 75 ? -0.297 -8.113 -17.615 1.00 91.75 75 SER A N 1
ATOM 598 C CA . SER A 1 75 ? -0.205 -8.717 -18.943 1.00 91.75 75 SER A CA 1
ATOM 599 C C . SER A 1 75 ? 1.223 -9.106 -19.269 1.00 91.75 75 SER A C 1
ATOM 601 O O . SER A 1 75 ? 2.179 -8.531 -18.745 1.00 91.75 75 SER A O 1
ATOM 603 N N . GLN A 1 76 ? 1.365 -10.076 -20.165 1.00 93.12 76 GLN A N 1
ATOM 604 C CA . GLN A 1 76 ? 2.661 -10.419 -20.719 1.00 93.12 76 GLN A CA 1
ATOM 605 C C . GLN A 1 76 ? 3.053 -9.366 -21.758 1.00 93.12 76 GLN A C 1
ATOM 607 O O . GLN A 1 76 ? 2.399 -9.225 -22.795 1.00 93.12 76 GLN A O 1
ATOM 612 N N . VAL A 1 77 ? 4.110 -8.611 -21.479 1.00 90.75 77 VAL A N 1
ATOM 613 C CA . VAL A 1 77 ? 4.569 -7.508 -22.332 1.00 90.75 77 VAL A CA 1
ATOM 614 C C . VAL A 1 77 ? 6.087 -7.531 -22.455 1.00 90.75 77 VAL A C 1
ATOM 616 O O . VAL A 1 77 ? 6.789 -8.087 -21.612 1.00 90.75 77 VAL A O 1
ATOM 619 N N . GLY A 1 78 ? 6.604 -6.898 -23.506 1.00 90.81 78 GLY A N 1
ATOM 620 C CA . GLY A 1 78 ? 8.034 -6.656 -23.641 1.00 90.81 78 GLY A CA 1
ATOM 621 C C . GLY A 1 78 ? 8.451 -5.507 -22.730 1.00 90.81 78 GLY A C 1
ATOM 622 O O . GLY A 1 78 ? 8.219 -4.346 -23.069 1.00 90.81 78 GLY A O 1
ATOM 623 N N . ARG A 1 79 ? 9.082 -5.796 -21.590 1.00 88.19 79 ARG A N 1
ATOM 624 C CA . ARG A 1 79 ? 9.698 -4.759 -20.753 1.00 88.19 79 ARG A CA 1
ATOM 625 C C . ARG A 1 79 ? 10.993 -4.291 -21.397 1.00 88.19 79 ARG A C 1
ATOM 627 O O . ARG A 1 79 ? 11.846 -5.101 -21.739 1.00 88.19 79 ARG A O 1
ATOM 634 N N . PHE A 1 80 ? 11.142 -2.984 -21.574 1.00 91.31 80 PHE A N 1
ATOM 635 C CA . PHE A 1 80 ? 12.296 -2.405 -22.256 1.00 91.31 80 PHE A CA 1
ATOM 636 C C . PHE A 1 80 ? 13.325 -1.896 -21.246 1.00 91.31 80 PHE A C 1
ATOM 638 O O . PHE A 1 80 ? 13.101 -0.887 -20.577 1.00 91.31 80 PHE A O 1
ATOM 645 N N . PHE A 1 81 ? 14.454 -2.593 -21.122 1.00 90.81 81 PHE A N 1
ATOM 646 C CA . PHE A 1 81 ? 15.557 -2.190 -20.248 1.00 90.81 81 PHE A CA 1
ATOM 647 C C . PHE A 1 81 ? 16.901 -2.735 -20.748 1.00 90.81 81 PHE A C 1
ATOM 649 O O . PHE A 1 81 ? 16.963 -3.655 -21.567 1.00 90.81 81 PHE A O 1
ATOM 656 N N . ALA A 1 82 ? 17.993 -2.140 -20.264 1.00 94.31 82 ALA A N 1
ATOM 657 C CA . ALA A 1 82 ? 19.346 -2.562 -20.609 1.00 94.31 82 ALA A CA 1
ATOM 658 C C . ALA A 1 82 ? 19.650 -3.955 -20.033 1.00 94.31 82 ALA A C 1
ATOM 660 O O . ALA A 1 82 ? 19.587 -4.157 -18.818 1.00 94.31 82 ALA A O 1
ATOM 661 N N . ALA A 1 83 ? 20.005 -4.907 -20.895 1.00 89.75 83 ALA A N 1
ATOM 662 C CA . ALA A 1 83 ? 20.342 -6.262 -20.490 1.00 89.75 83 ALA A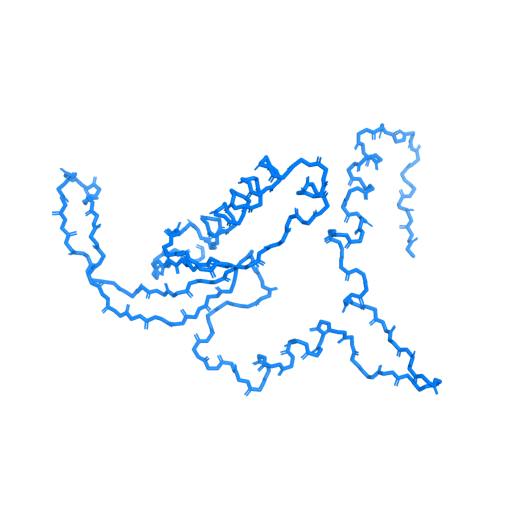 CA 1
ATOM 663 C C . ALA A 1 83 ? 21.579 -6.259 -19.562 1.00 89.75 83 ALA A C 1
ATOM 665 O O . ALA A 1 83 ? 22.606 -5.669 -19.918 1.00 89.75 83 ALA A O 1
ATOM 666 N N . PRO A 1 84 ? 21.538 -6.932 -18.394 1.00 87.94 84 PRO A N 1
ATOM 667 C CA . PRO A 1 84 ? 22.629 -6.892 -17.414 1.00 87.94 84 PRO A CA 1
ATOM 668 C C . PRO A 1 84 ? 23.990 -7.358 -17.948 1.00 87.94 84 PRO A C 1
ATOM 670 O O . PRO A 1 84 ? 25.027 -6.964 -17.423 1.00 87.94 84 PRO A O 1
ATOM 673 N N . GLN A 1 85 ? 23.999 -8.216 -18.971 1.00 91.06 85 GLN A N 1
ATOM 674 C CA . GLN A 1 85 ? 25.209 -8.852 -19.489 1.00 91.06 85 GLN A CA 1
ATOM 675 C C . GLN A 1 85 ? 26.042 -7.925 -20.383 1.00 91.06 85 GLN A C 1
ATOM 677 O O . GLN A 1 85 ? 27.264 -8.041 -20.401 1.00 91.06 85 GLN A O 1
ATOM 682 N N . ASN A 1 86 ? 25.401 -7.040 -21.153 1.00 93.69 86 ASN A N 1
ATOM 683 C CA . ASN A 1 86 ? 26.073 -6.224 -22.174 1.00 93.69 86 ASN A CA 1
ATOM 684 C C . ASN A 1 86 ? 25.649 -4.743 -22.174 1.00 93.69 86 ASN A C 1
ATOM 686 O O . ASN A 1 86 ? 26.208 -3.958 -22.937 1.00 93.69 86 ASN A O 1
ATOM 690 N N . GLY A 1 87 ? 24.673 -4.355 -21.347 1.00 93.69 87 GLY A N 1
ATOM 691 C CA . GLY A 1 87 ? 24.148 -2.992 -21.263 1.00 93.69 87 GLY A CA 1
ATOM 692 C C . GLY A 1 87 ? 23.337 -2.540 -22.483 1.00 93.69 87 GLY A C 1
ATOM 693 O O . GLY A 1 87 ? 23.012 -1.358 -22.583 1.00 93.69 87 GLY A O 1
ATOM 694 N N . GLN A 1 88 ? 23.018 -3.438 -23.418 1.00 95.38 88 GLN A N 1
ATOM 695 C CA . GLN A 1 88 ? 22.218 -3.113 -24.598 1.00 95.38 88 GLN A CA 1
ATOM 696 C C . GLN A 1 88 ? 20.733 -3.129 -24.245 1.00 95.38 88 GLN A C 1
ATOM 698 O O . GLN A 1 88 ? 20.258 -4.033 -23.561 1.00 95.38 88 GLN A O 1
ATOM 703 N N . TYR A 1 89 ? 20.003 -2.116 -24.703 1.00 95.19 89 TYR A N 1
ATOM 704 C CA . TYR A 1 89 ? 18.559 -2.049 -24.523 1.00 95.19 89 TYR A CA 1
ATOM 705 C C . TYR A 1 89 ? 17.858 -3.008 -25.478 1.00 95.19 89 TYR A C 1
ATOM 707 O O . TYR A 1 89 ? 18.096 -2.957 -26.684 1.00 95.19 89 TYR A O 1
ATOM 715 N N . ASP A 1 90 ? 16.970 -3.829 -24.932 1.00 94.25 90 ASP A N 1
ATOM 716 C CA . ASP A 1 90 ? 16.120 -4.735 -25.695 1.00 94.25 90 ASP A CA 1
ATOM 717 C C . ASP A 1 90 ? 14.776 -4.924 -24.975 1.00 94.25 90 ASP A C 1
ATOM 719 O O . ASP A 1 90 ? 14.602 -4.493 -23.827 1.00 94.25 90 ASP A O 1
ATOM 723 N N . TYR A 1 91 ? 13.819 -5.539 -25.663 1.00 92.94 91 TYR A N 1
ATOM 724 C CA . TYR A 1 91 ? 12.553 -5.970 -25.090 1.00 92.94 91 TYR A CA 1
ATOM 725 C C . TYR A 1 91 ? 12.696 -7.353 -24.454 1.00 92.94 91 TYR A C 1
ATOM 727 O O . TYR A 1 91 ? 13.101 -8.320 -25.096 1.00 92.94 91 TYR A O 1
ATOM 735 N N . HIS A 1 92 ? 12.275 -7.461 -23.198 1.00 89.81 92 HIS A N 1
ATOM 736 C CA . HIS A 1 92 ? 12.252 -8.699 -22.427 1.00 89.81 92 HIS A CA 1
ATOM 737 C C . HIS A 1 92 ? 10.795 -9.101 -22.218 1.00 89.81 92 HIS A C 1
ATOM 739 O O . HIS A 1 92 ? 10.076 -8.443 -21.470 1.00 89.81 92 HIS A O 1
ATOM 745 N N . GLN A 1 93 ? 10.332 -10.135 -22.927 1.00 92.81 93 GLN A N 1
ATOM 746 C CA . GLN A 1 93 ? 8.952 -10.610 -22.809 1.00 92.81 93 GLN A CA 1
ATOM 747 C C . GLN A 1 93 ? 8.761 -11.295 -21.454 1.00 92.81 93 GLN A C 1
ATOM 749 O O . GLN A 1 93 ? 9.286 -12.386 -21.226 1.00 92.81 93 GLN A O 1
ATOM 754 N N . GLU A 1 94 ? 8.000 -10.666 -20.566 1.00 89.69 94 GLU A N 1
ATOM 755 C CA . GLU A 1 94 ? 7.713 -11.205 -19.240 1.00 89.69 94 GLU A CA 1
ATOM 756 C C . GLU A 1 94 ? 6.339 -10.772 -18.729 1.00 89.69 94 GLU A C 1
ATOM 758 O O . GLU A 1 94 ? 5.748 -9.790 -19.192 1.00 89.69 94 GLU A O 1
ATOM 763 N N . ASP A 1 95 ? 5.824 -11.522 -17.757 1.00 90.25 95 ASP A N 1
ATOM 764 C CA . ASP A 1 95 ? 4.610 -11.141 -17.049 1.00 90.25 95 ASP A CA 1
ATOM 765 C C . ASP A 1 95 ? 4.881 -9.874 -16.237 1.00 90.25 95 ASP A C 1
ATOM 767 O O . ASP A 1 95 ? 5.734 -9.835 -15.342 1.00 90.25 95 ASP A O 1
ATOM 771 N N . THR A 1 96 ? 4.146 -8.822 -16.583 1.00 89.31 96 THR A N 1
ATOM 772 C CA . THR A 1 96 ? 4.215 -7.522 -15.926 1.00 89.31 96 THR A CA 1
ATOM 773 C C . THR A 1 96 ? 2.912 -7.308 -15.182 1.00 89.31 96 THR A C 1
ATOM 775 O O . THR A 1 96 ? 1.876 -7.011 -15.778 1.00 89.31 96 THR A O 1
ATOM 778 N N . HIS A 1 97 ? 2.965 -7.522 -13.874 1.00 92.62 97 HIS A N 1
ATOM 779 C CA . HIS A 1 97 ? 1.841 -7.336 -12.968 1.00 92.62 97 HIS A CA 1
ATOM 780 C C . HIS A 1 97 ? 1.695 -5.866 -12.587 1.00 92.62 97 HIS A C 1
ATOM 782 O O . HIS A 1 97 ? 2.624 -5.072 -12.752 1.00 92.62 97 HIS A O 1
ATOM 788 N N . ILE A 1 98 ? 0.529 -5.509 -12.060 1.00 89.81 98 ILE A N 1
ATOM 789 C CA . ILE A 1 98 ? 0.193 -4.130 -11.717 1.00 89.81 98 ILE A CA 1
ATOM 790 C C . ILE A 1 98 ? 0.096 -4.026 -10.201 1.00 89.81 98 ILE A C 1
ATOM 792 O O . ILE A 1 98 ? -0.676 -4.753 -9.575 1.00 89.81 98 ILE A O 1
ATOM 796 N N . LEU A 1 99 ? 0.860 -3.113 -9.611 1.00 90.88 99 LEU A N 1
ATOM 797 C CA . LEU A 1 99 ? 0.736 -2.753 -8.203 1.00 90.88 99 LEU A CA 1
ATOM 798 C C . LEU A 1 99 ? -0.018 -1.434 -8.057 1.00 90.88 99 LEU A C 1
ATOM 800 O O . LEU A 1 99 ? -0.008 -0.595 -8.956 1.00 90.88 99 LEU A O 1
ATOM 804 N N . MET A 1 100 ? -0.658 -1.248 -6.910 1.00 89.19 100 MET A N 1
ATOM 805 C CA . MET A 1 100 ? -1.364 -0.015 -6.581 1.00 89.19 100 MET A CA 1
ATOM 806 C C . MET A 1 100 ? -1.225 0.323 -5.102 1.00 89.19 100 MET A C 1
ATOM 808 O O . MET A 1 100 ? -1.406 -0.537 -4.225 1.00 89.19 100 MET A O 1
ATOM 812 N N . LYS A 1 101 ? -0.952 1.597 -4.828 1.00 87.56 101 LYS A N 1
ATOM 813 C CA . LYS A 1 101 ? -0.907 2.147 -3.479 1.00 87.56 101 LYS A CA 1
ATOM 814 C C . LYS A 1 101 ? -1.353 3.610 -3.497 1.00 87.56 101 LYS A C 1
ATOM 816 O O . LYS A 1 101 ? -1.241 4.355 -4.466 1.00 87.56 101 LYS A O 1
ATOM 821 N N . VAL A 1 102 ? -2.003 3.997 -2.407 1.00 89.75 102 VAL A N 1
ATOM 822 C CA . VAL A 1 102 ? -2.451 5.366 -2.179 1.00 89.75 102 VAL A CA 1
ATOM 823 C C . VAL A 1 102 ? -2.181 5.700 -0.727 1.00 89.75 102 VAL A C 1
ATOM 825 O O . VAL A 1 102 ? -2.584 4.964 0.176 1.00 89.75 102 VAL A O 1
ATOM 828 N N . GLU A 1 103 ? -1.523 6.832 -0.513 1.00 87.38 103 GLU A N 1
ATOM 829 C CA . GLU A 1 103 ? -1.296 7.408 0.804 1.00 87.38 103 GLU A CA 1
ATOM 830 C C . GLU A 1 103 ? -1.771 8.853 0.850 1.00 87.38 103 GLU A C 1
ATOM 832 O O . GLU A 1 103 ? -1.976 9.513 -0.169 1.00 87.38 103 GLU A O 1
ATOM 837 N N . THR A 1 104 ? -1.943 9.362 2.065 1.00 89.81 104 THR A N 1
ATOM 838 C CA . THR A 1 104 ? -2.275 10.766 2.288 1.00 89.81 104 THR A CA 1
ATOM 839 C C . THR A 1 104 ? -1.254 11.382 3.227 1.00 89.81 104 THR A C 1
ATOM 841 O O . THR A 1 104 ? -0.720 10.716 4.109 1.00 89.81 104 THR A O 1
ATOM 844 N N . HIS A 1 105 ? -0.987 12.675 3.059 1.00 92.69 105 HIS A N 1
ATOM 845 C CA . HIS A 1 105 ? -0.022 13.400 3.886 1.00 92.69 105 HIS A CA 1
ATOM 846 C C . HIS A 1 105 ? -0.636 14.697 4.425 1.00 92.69 105 HIS A C 1
ATOM 848 O O . HIS A 1 105 ? -0.084 15.793 4.318 1.00 92.69 105 HIS A O 1
ATOM 854 N N . ASN A 1 106 ? -1.844 14.561 4.976 1.00 89.19 106 ASN A N 1
ATOM 855 C CA . ASN A 1 106 ? -2.751 15.674 5.255 1.00 89.19 106 ASN A CA 1
ATOM 856 C C . ASN A 1 106 ? -2.206 16.633 6.320 1.00 89.19 106 ASN A C 1
ATOM 858 O O . ASN A 1 106 ? -2.138 17.838 6.089 1.00 89.19 106 ASN A O 1
ATOM 862 N N . HIS A 1 107 ? -1.785 16.106 7.475 1.00 92.06 107 HIS A N 1
ATOM 863 C CA . HIS A 1 107 ? -1.344 16.939 8.597 1.00 92.06 107 HIS A CA 1
ATOM 864 C C . HIS A 1 107 ? -0.099 17.786 8.255 1.00 92.06 107 HIS A C 1
ATOM 866 O O . HIS A 1 107 ? -0.149 18.999 8.459 1.00 92.06 107 HIS A O 1
ATOM 872 N N . PRO A 1 108 ? 0.979 17.236 7.658 1.00 90.38 108 PRO A N 1
ATOM 873 C CA . PRO A 1 108 ? 2.127 18.051 7.257 1.00 90.38 108 PRO A CA 1
ATOM 874 C C . PRO A 1 108 ? 1.806 19.037 6.130 1.00 90.38 108 PRO A C 1
ATOM 876 O O . PRO A 1 108 ? 2.316 20.154 6.142 1.00 90.38 108 PRO A O 1
ATOM 879 N N . THR A 1 109 ? 0.932 18.662 5.190 1.00 89.06 109 THR A N 1
ATOM 880 C CA . THR A 1 109 ? 0.498 19.550 4.095 1.00 89.06 109 THR A CA 1
ATOM 881 C C . THR A 1 109 ? -0.292 20.751 4.613 1.00 89.06 109 THR A C 1
ATOM 883 O O . THR A 1 109 ? -0.123 21.852 4.098 1.00 89.06 109 THR A O 1
ATOM 886 N N . ALA A 1 110 ? -1.091 20.581 5.671 1.00 89.94 110 ALA A N 1
ATOM 887 C CA . ALA A 1 110 ? -1.791 21.692 6.316 1.00 89.94 110 ALA A CA 1
ATOM 888 C C . ALA A 1 110 ? -0.833 22.707 6.971 1.00 89.94 110 ALA A C 1
ATOM 890 O O . ALA A 1 110 ? -1.159 23.888 7.057 1.00 89.94 110 ALA A O 1
ATOM 891 N N . ILE A 1 111 ? 0.347 22.263 7.418 1.00 95.38 111 ILE A N 1
ATOM 892 C CA . ILE A 1 111 ? 1.366 23.119 8.046 1.00 95.38 111 ILE A CA 1
ATOM 893 C C . ILE A 1 111 ? 2.259 23.774 6.986 1.00 95.38 111 ILE A C 1
ATOM 895 O O . ILE A 1 111 ? 2.539 24.969 7.049 1.00 95.38 111 ILE A O 1
ATOM 899 N N . SER A 1 112 ? 2.735 22.992 6.018 1.00 93.75 112 SER A N 1
ATOM 900 C CA . SER A 1 112 ? 3.610 23.461 4.947 1.00 93.75 112 SER A CA 1
ATOM 901 C C . SER A 1 112 ? 3.282 22.718 3.646 1.00 93.75 112 SER A C 1
ATOM 903 O O . SER A 1 112 ? 3.750 21.593 3.440 1.00 93.75 112 SER A O 1
ATOM 905 N N . PRO A 1 113 ? 2.477 23.329 2.753 1.00 92.25 113 PRO A N 1
ATOM 906 C CA . PRO A 1 113 ? 1.887 22.622 1.618 1.00 92.25 113 PRO A CA 1
ATOM 907 C C . PRO A 1 113 ? 2.905 21.998 0.669 1.00 92.25 113 PRO A C 1
ATOM 909 O O . PRO A 1 113 ? 2.761 20.842 0.285 1.00 92.25 113 PRO A O 1
ATOM 912 N N . TRP A 1 114 ? 3.959 22.739 0.316 1.00 92.25 114 TRP A N 1
ATOM 913 C CA . TRP A 1 114 ? 4.949 22.273 -0.653 1.00 92.25 114 TRP A CA 1
ATOM 914 C C . TRP A 1 114 ? 5.718 21.033 -0.170 1.00 92.25 114 TRP A C 1
ATOM 916 O O . TRP A 1 114 ? 5.619 19.986 -0.814 1.00 92.25 114 TRP A O 1
ATOM 926 N N . PRO A 1 115 ? 6.468 21.080 0.951 1.00 94.25 115 PRO A N 1
ATOM 927 C CA . PRO A 1 115 ? 7.174 19.897 1.432 1.00 94.25 115 PRO A CA 1
ATOM 928 C C . PRO A 1 115 ? 6.209 18.799 1.898 1.00 94.25 115 PRO A C 1
ATOM 930 O O . PRO A 1 115 ? 6.549 17.623 1.778 1.00 94.25 115 PRO A O 1
ATOM 933 N N . GLY A 1 116 ? 5.005 19.141 2.374 1.00 90.62 116 GLY A N 1
ATOM 934 C CA . GLY A 1 116 ? 3.975 18.167 2.735 1.00 90.62 116 GLY A CA 1
ATOM 935 C C . GLY A 1 116 ? 3.520 17.332 1.537 1.00 90.62 116 GLY A C 1
ATOM 936 O O . GLY A 1 116 ? 3.568 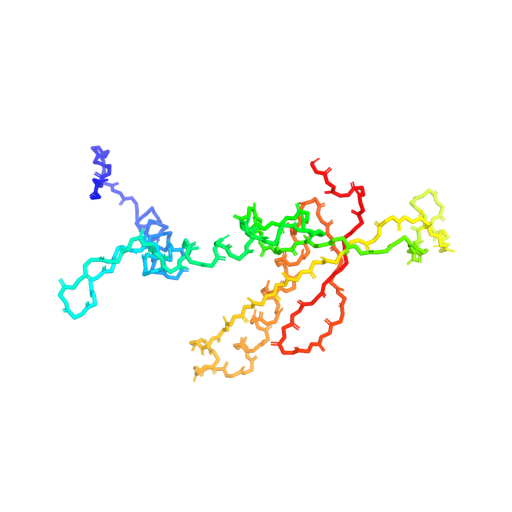16.104 1.607 1.00 90.62 116 GLY A O 1
ATOM 937 N N . ALA A 1 117 ? 3.180 17.973 0.418 1.00 87.19 117 ALA A N 1
ATOM 938 C CA . ALA A 1 117 ? 2.780 17.283 -0.807 1.00 87.19 117 ALA A CA 1
ATOM 939 C C . ALA A 1 117 ? 3.949 16.516 -1.454 1.00 87.19 117 ALA A C 1
ATOM 941 O O . ALA A 1 117 ? 3.780 15.380 -1.908 1.00 87.19 117 ALA A O 1
ATOM 942 N N . ALA A 1 118 ? 5.150 17.107 -1.456 1.00 89.38 118 ALA A N 1
ATOM 943 C CA . ALA A 1 118 ? 6.343 16.482 -2.025 1.00 89.38 118 ALA A CA 1
ATOM 944 C C . ALA A 1 118 ? 6.756 15.213 -1.262 1.00 89.38 118 ALA A C 1
ATOM 946 O O . ALA A 1 118 ? 7.037 14.188 -1.879 1.00 89.38 118 ALA A O 1
ATOM 947 N N . THR A 1 119 ? 6.762 15.252 0.075 1.00 91.38 119 THR A N 1
ATOM 948 C CA . THR A 1 119 ? 7.103 14.077 0.895 1.00 91.38 119 THR A CA 1
ATOM 949 C C . THR A 1 119 ? 5.993 13.034 0.920 1.00 91.38 119 THR A C 1
ATOM 951 O O . THR A 1 119 ? 6.319 11.855 0.992 1.00 91.38 119 THR A O 1
ATOM 954 N N . GLY A 1 120 ? 4.723 13.433 0.770 1.00 87.75 120 GLY A N 1
ATOM 955 C CA . GLY A 1 120 ? 3.616 12.498 0.550 1.00 87.75 120 GLY A CA 1
ATOM 956 C C . GLY A 1 120 ? 3.799 11.692 -0.736 1.00 87.75 120 GLY A C 1
ATOM 957 O O . GLY A 1 120 ? 3.813 10.468 -0.700 1.00 87.75 120 GLY A O 1
ATOM 958 N N . SER A 1 121 ? 4.064 12.379 -1.852 1.00 88.12 121 SER A N 1
ATOM 959 C CA . SER A 1 121 ? 4.354 11.716 -3.134 1.00 88.12 121 SER A CA 1
ATOM 960 C C . SER A 1 121 ? 5.625 10.866 -3.061 1.00 88.12 121 SER A C 1
ATOM 962 O O . SER A 1 121 ? 5.667 9.754 -3.566 1.00 88.12 121 SER A O 1
ATOM 964 N N . GLY A 1 122 ? 6.682 11.383 -2.430 1.00 87.38 122 GLY A N 1
ATOM 965 C CA . GLY A 1 122 ? 7.944 10.661 -2.298 1.00 87.38 122 GLY A CA 1
ATOM 966 C C . GLY A 1 122 ? 7.873 9.462 -1.351 1.00 87.38 122 GLY A C 1
ATOM 967 O O . GLY A 1 122 ? 8.677 8.550 -1.498 1.00 87.38 122 GLY A O 1
ATOM 968 N N . GLY A 1 123 ? 6.979 9.478 -0.359 1.00 87.38 123 GLY A N 1
ATOM 969 C CA . GLY A 1 123 ? 6.705 8.349 0.530 1.00 87.38 123 GLY A CA 1
ATOM 970 C C . GLY A 1 123 ? 6.069 7.203 -0.223 1.00 87.38 123 GLY A C 1
ATOM 971 O O . GLY A 1 123 ? 6.622 6.110 -0.244 1.00 87.38 123 GLY A O 1
ATOM 972 N N . GLU A 1 124 ? 4.998 7.521 -0.934 1.00 85.62 124 GLU A N 1
ATOM 973 C CA . GLU A 1 124 ? 4.267 6.565 -1.746 1.00 85.62 124 GLU A CA 1
ATOM 974 C C . GLU A 1 124 ? 5.190 5.882 -2.783 1.00 85.62 124 GLU A C 1
ATOM 976 O O . GLU A 1 124 ? 5.285 4.659 -2.794 1.00 85.62 124 GLU A O 1
ATOM 981 N N . ILE A 1 125 ? 6.001 6.641 -3.537 1.00 86.38 125 ILE A N 1
ATOM 982 C CA . ILE A 1 125 ? 6.913 6.069 -4.554 1.00 86.38 125 ILE A CA 1
ATOM 983 C C . ILE A 1 125 ? 7.906 5.064 -3.941 1.00 86.38 125 ILE A C 1
ATOM 985 O O . ILE A 1 125 ? 8.340 4.115 -4.600 1.00 86.38 125 ILE A O 1
ATOM 989 N N . ARG A 1 126 ? 8.325 5.283 -2.685 1.00 89.25 126 ARG A N 1
ATOM 990 C CA . ARG A 1 126 ? 9.219 4.345 -1.988 1.00 89.25 126 ARG A CA 1
ATOM 991 C C . ARG A 1 126 ? 8.493 3.071 -1.587 1.00 89.25 126 ARG A C 1
ATOM 993 O O . ARG A 1 126 ? 9.115 2.017 -1.628 1.00 89.25 126 ARG A O 1
ATOM 1000 N N . ASP A 1 127 ? 7.229 3.172 -1.198 1.00 86.56 127 ASP A N 1
ATOM 1001 C CA . ASP A 1 127 ? 6.402 2.017 -0.863 1.00 86.56 127 ASP A CA 1
ATOM 1002 C C . ASP A 1 127 ? 6.136 1.154 -2.088 1.00 86.56 127 ASP A C 1
ATOM 1004 O O . ASP A 1 127 ? 6.258 -0.068 -1.995 1.00 86.56 127 ASP A O 1
ATOM 1008 N N . GLU A 1 128 ? 5.859 1.782 -3.237 1.00 84.19 128 GLU A N 1
ATOM 1009 C CA . GLU A 1 128 ? 5.815 1.080 -4.515 1.00 84.19 128 GLU A CA 1
ATOM 1010 C C . GLU A 1 128 ? 7.138 0.358 -4.720 1.00 84.19 128 GLU A C 1
ATOM 1012 O O . GLU A 1 128 ? 7.156 -0.860 -4.655 1.00 84.19 128 GLU A O 1
ATOM 1017 N N . GLY A 1 129 ? 8.264 1.073 -4.819 1.00 85.00 129 GLY A N 1
ATOM 1018 C CA . GLY A 1 129 ? 9.573 0.466 -5.085 1.00 85.00 129 GLY A CA 1
ATOM 1019 C C . GLY A 1 129 ? 10.041 -0.590 -4.071 1.00 85.00 129 GLY A C 1
ATOM 1020 O O . GLY A 1 129 ? 10.926 -1.377 -4.403 1.00 85.00 129 GLY A O 1
ATOM 1021 N N . ALA A 1 130 ? 9.470 -0.626 -2.864 1.00 88.00 130 ALA A N 1
ATOM 1022 C CA . ALA A 1 130 ? 9.760 -1.612 -1.823 1.00 88.00 130 ALA A CA 1
ATOM 1023 C C . ALA A 1 130 ? 8.814 -2.829 -1.823 1.00 88.00 130 ALA A C 1
ATOM 1025 O O . ALA A 1 130 ? 8.995 -3.717 -0.992 1.00 88.00 130 ALA A O 1
ATOM 1026 N N . THR A 1 131 ? 7.827 -2.886 -2.721 1.00 85.50 131 THR A N 1
ATOM 1027 C CA . THR A 1 131 ? 6.895 -4.018 -2.829 1.00 85.50 131 THR A CA 1
ATOM 1028 C C . THR A 1 131 ? 7.616 -5.268 -3.349 1.00 85.50 131 THR A C 1
ATOM 1030 O O . THR A 1 131 ? 8.384 -5.218 -4.318 1.00 85.50 131 THR A O 1
ATOM 1033 N N . GLY A 1 132 ? 7.385 -6.418 -2.706 1.00 88.62 132 GLY A N 1
ATOM 1034 C CA . GLY A 1 132 ? 8.090 -7.667 -3.006 1.00 88.62 132 GLY A CA 1
ATOM 1035 C C . GLY A 1 132 ? 9.612 -7.541 -2.847 1.00 88.62 132 GLY A C 1
ATOM 1036 O O . GLY A 1 132 ? 10.111 -7.076 -1.826 1.00 88.62 132 GLY A O 1
ATOM 1037 N N . ARG A 1 133 ? 10.373 -7.964 -3.865 1.00 85.56 133 ARG A N 1
ATOM 1038 C CA . ARG A 1 133 ? 11.842 -7.801 -3.920 1.00 85.56 133 ARG A CA 1
ATOM 1039 C C . ARG A 1 133 ? 12.292 -6.594 -4.747 1.00 85.56 133 ARG A C 1
ATOM 1041 O O . ARG A 1 133 ? 13.416 -6.570 -5.247 1.00 85.56 133 ARG A O 1
ATOM 1048 N N . GLY A 1 134 ? 11.412 -5.613 -4.908 1.00 79.44 134 GLY A N 1
ATOM 1049 C CA . GLY A 1 134 ? 11.644 -4.430 -5.720 1.00 79.44 134 GLY A CA 1
ATOM 1050 C C . GLY A 1 134 ? 10.814 -4.429 -6.998 1.00 79.44 134 GLY A C 1
ATOM 1051 O O . GLY A 1 134 ? 10.629 -5.453 -7.665 1.00 79.44 134 GLY A O 1
ATOM 1052 N N . CYS A 1 135 ? 10.319 -3.247 -7.344 1.00 79.62 135 CYS A N 1
ATOM 1053 C CA . CYS A 1 135 ? 9.518 -3.007 -8.539 1.00 79.62 135 CYS A CA 1
ATOM 1054 C C . CYS A 1 135 ? 9.626 -1.544 -8.990 1.00 79.62 135 CYS A C 1
ATOM 1056 O O . CYS A 1 135 ? 10.345 -0.741 -8.389 1.00 79.62 135 CYS A O 1
ATOM 1058 N N . GLN A 1 136 ? 8.953 -1.212 -10.091 1.00 78.94 136 GLN A N 1
ATOM 1059 C CA . GLN A 1 136 ? 9.104 0.068 -10.773 1.00 78.94 136 GLN A CA 1
ATOM 1060 C C . GLN A 1 136 ? 7.780 0.842 -10.769 1.00 78.94 136 GLN A C 1
ATOM 1062 O O . GLN A 1 136 ? 6.774 0.368 -11.285 1.00 78.94 136 GLN A O 1
ATOM 1067 N N . ALA A 1 137 ? 7.800 2.049 -10.206 1.00 68.50 137 ALA A N 1
ATOM 1068 C CA . ALA A 1 137 ? 6.673 2.985 -10.201 1.00 68.50 137 ALA A CA 1
ATOM 1069 C C . ALA A 1 137 ?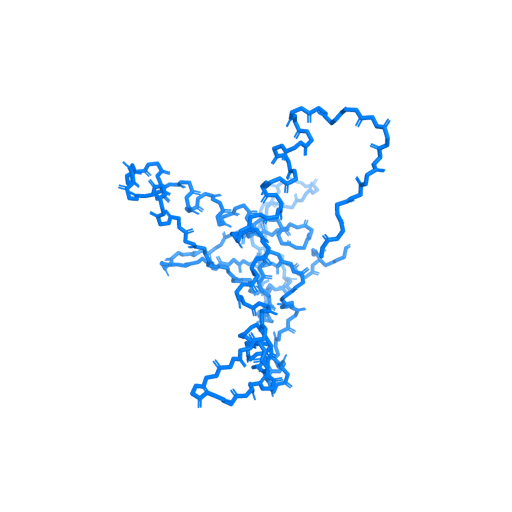 6.330 3.480 -11.624 1.00 68.50 137 ALA A C 1
ATOM 1071 O O . ALA A 1 137 ? 7.236 3.923 -12.339 1.00 68.50 137 ALA A O 1
ATOM 1072 N N . GLU A 1 138 ? 5.050 3.469 -12.032 1.00 64.94 138 GLU A N 1
ATOM 1073 C CA . GLU A 1 138 ? 4.601 3.859 -13.383 1.00 64.94 138 GLU A CA 1
ATOM 1074 C C . GLU A 1 138 ? 3.198 4.510 -13.434 1.00 64.94 138 GLU A C 1
ATOM 1076 O O . GLU A 1 138 ? 2.172 3.867 -13.250 1.00 64.94 138 GLU A O 1
ATOM 1081 N N . GLY A 1 139 ? 3.127 5.781 -13.856 1.00 56.69 139 GLY A N 1
ATOM 1082 C CA . GLY A 1 139 ? 1.861 6.516 -14.040 1.00 56.69 139 GLY A CA 1
ATOM 1083 C C . GLY A 1 139 ? 1.396 7.280 -12.788 1.00 56.69 139 GLY A C 1
ATOM 1084 O O . GLY A 1 139 ? 1.749 6.940 -11.665 1.00 56.69 139 GLY A O 1
ATOM 1085 N N . ARG A 1 140 ? 0.667 8.401 -12.963 1.00 53.28 140 ARG A N 1
ATOM 1086 C CA . ARG A 1 140 ? 0.261 9.297 -11.850 1.00 53.28 140 ARG A CA 1
ATOM 1087 C C . ARG A 1 140 ? -1.149 9.861 -12.041 1.00 53.28 140 ARG A C 1
ATOM 1089 O O . ARG A 1 140 ? -1.401 10.528 -13.043 1.00 53.28 140 ARG A O 1
ATOM 1096 N N . SER A 1 141 ? -2.055 9.664 -11.076 1.00 44.47 141 SER A N 1
ATOM 1097 C CA . SER A 1 141 ? -3.374 10.333 -11.031 1.00 44.47 141 SER A CA 1
ATOM 1098 C C . SER A 1 141 ? -3.955 10.352 -9.607 1.00 44.47 141 SER A C 1
ATOM 1100 O O . SER A 1 141 ? -4.752 9.490 -9.263 1.00 44.47 141 SER A O 1
ATOM 1102 N N . GLY A 1 142 ? -3.559 11.307 -8.749 1.00 41.75 142 GLY A N 1
ATOM 1103 C CA . GLY A 1 142 ? -4.147 11.489 -7.395 1.00 41.75 142 GLY A CA 1
ATOM 1104 C C . GLY A 1 142 ? -3.986 10.308 -6.413 1.00 41.75 142 GLY A C 1
ATOM 1105 O O . GLY A 1 142 ? -4.503 10.346 -5.302 1.00 41.75 142 GLY A O 1
ATOM 1106 N N . GLY A 1 143 ? -3.252 9.297 -6.859 1.00 46.56 143 GLY A N 1
ATOM 1107 C CA . GLY A 1 143 ? -2.928 7.984 -6.326 1.00 46.56 143 GLY A CA 1
ATOM 1108 C C . GLY A 1 143 ? -1.958 7.362 -7.340 1.00 46.56 143 GLY A C 1
ATOM 1109 O O . GLY A 1 143 ? -1.836 7.868 -8.471 1.00 46.56 143 GLY A O 1
ATOM 1110 N N . LEU A 1 144 ? -1.204 6.356 -6.922 1.00 53.03 144 LEU A N 1
ATOM 1111 C CA . LEU A 1 144 ? -0.046 5.866 -7.659 1.00 53.03 144 LEU A CA 1
ATOM 1112 C C . LEU A 1 144 ? -0.252 4.395 -8.060 1.00 53.03 144 LEU A C 1
ATOM 1114 O O . LEU A 1 144 ? -0.985 3.627 -7.424 1.00 53.03 144 LEU A O 1
ATOM 1118 N N . LEU A 1 145 ? 0.253 4.100 -9.254 1.00 53.19 145 LEU A N 1
ATOM 1119 C CA . LEU A 1 145 ? 0.181 2.820 -9.937 1.00 53.19 145 LEU A CA 1
ATOM 1120 C C . LEU A 1 145 ? 1.629 2.460 -10.277 1.00 53.19 145 LEU A C 1
ATOM 1122 O O . LEU A 1 145 ? 2.423 3.328 -10.643 1.00 53.19 145 LEU A O 1
ATOM 1126 N N . GLY A 1 146 ? 1.977 1.186 -10.188 1.00 57.00 146 GLY A N 1
ATOM 1127 C CA . GLY A 1 146 ? 3.296 0.710 -10.578 1.00 57.00 146 GLY A CA 1
ATOM 1128 C C . GLY A 1 146 ? 3.221 -0.616 -11.308 1.00 57.00 146 GLY A C 1
ATOM 1129 O O . GLY A 1 146 ? 2.182 -1.281 -11.335 1.00 57.00 146 GLY A O 1
ATOM 1130 N N . ILE A 1 147 ? 4.348 -1.016 -11.881 1.00 61.75 147 ILE A N 1
ATOM 1131 C CA . ILE A 1 147 ? 4.503 -2.324 -12.500 1.00 61.75 147 ILE A CA 1
ATOM 1132 C C . ILE A 1 147 ? 5.504 -3.170 -11.723 1.00 61.75 147 ILE A C 1
ATOM 1134 O O . ILE A 1 147 ? 6.563 -2.709 -11.282 1.00 61.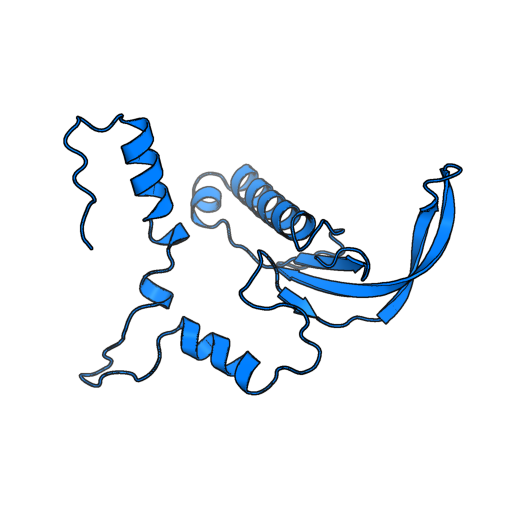75 147 ILE A O 1
ATOM 1138 N N . GLN A 1 148 ? 5.176 -4.446 -11.575 1.00 57.47 148 GLN A N 1
ATOM 1139 C CA . GLN A 1 148 ? 6.010 -5.418 -10.889 1.00 57.47 148 GLN A CA 1
ATOM 1140 C C . GLN A 1 148 ? 6.297 -6.605 -11.813 1.00 57.47 148 GLN A C 1
ATOM 1142 O O . GLN A 1 148 ? 5.357 -7.256 -12.274 1.00 57.47 148 GLN A O 1
ATOM 1147 N N . PRO A 1 149 ? 7.574 -6.918 -12.093 1.00 59.16 149 PRO A N 1
ATOM 1148 C CA . PRO A 1 149 ? 7.909 -8.085 -12.891 1.00 59.16 149 PRO A CA 1
ATOM 1149 C C . PRO A 1 149 ? 7.717 -9.379 -12.093 1.00 59.16 149 PRO A C 1
ATOM 1151 O O . PRO A 1 149 ? 8.022 -9.444 -10.902 1.00 59.16 149 PRO A O 1
ATOM 1154 N N . ALA A 1 150 ? 7.279 -10.447 -12.760 1.00 54.66 150 ALA A N 1
ATOM 1155 C CA . ALA A 1 150 ? 7.023 -11.736 -12.114 1.00 54.66 150 ALA A CA 1
ATOM 1156 C C . ALA A 1 150 ? 8.262 -12.386 -11.467 1.00 54.66 150 ALA A C 1
ATOM 1158 O O . ALA A 1 150 ? 8.143 -13.227 -10.583 1.00 54.66 150 ALA A O 1
ATOM 1159 N N . HIS A 1 151 ? 9.482 -12.008 -11.835 1.00 56.03 151 HIS A N 1
ATOM 1160 C CA . HIS A 1 151 ? 10.670 -12.555 -11.181 1.00 56.03 151 HIS A CA 1
ATOM 1161 C C . HIS A 1 151 ? 11.007 -11.862 -9.850 1.00 56.03 151 HIS A C 1
ATOM 1163 O O . HIS A 1 151 ? 11.956 -12.285 -9.200 1.00 56.03 151 HIS A O 1
ATOM 1169 N N . SER A 1 152 ? 10.267 -10.847 -9.385 1.00 55.22 152 SER A N 1
ATOM 1170 C CA . SER A 1 152 ? 10.508 -10.214 -8.074 1.00 55.22 152 SER A CA 1
ATOM 1171 C C . SER A 1 152 ? 9.728 -10.847 -6.906 1.00 55.22 152 SER A C 1
ATOM 1173 O O . SER A 1 152 ? 9.793 -10.337 -5.788 1.00 55.22 152 SER A O 1
ATOM 1175 N N . TRP A 1 153 ? 9.084 -12.006 -7.103 1.00 50.06 153 TRP A N 1
ATOM 1176 C CA . TRP A 1 153 ? 8.401 -12.775 -6.045 1.00 50.06 153 TRP A CA 1
ATOM 1177 C C . TRP A 1 153 ? 9.357 -13.644 -5.192 1.00 50.06 153 TRP A C 1
ATOM 1179 O O . TRP A 1 153 ? 10.134 -14.416 -5.750 1.00 50.06 153 TRP A O 1
ATOM 1189 N N . PHE A 1 154 ? 9.213 -13.568 -3.858 1.00 45.91 154 PHE A N 1
ATOM 1190 C CA . PHE A 1 154 ? 9.932 -14.293 -2.777 1.00 45.91 154 PHE A CA 1
ATOM 1191 C C . PHE A 1 154 ? 11.372 -13.891 -2.483 1.00 45.91 154 PHE A C 1
ATOM 1193 O O . PHE A 1 154 ? 12.305 -14.460 -3.086 1.00 45.91 154 PHE A O 1
#

Organism: Serratia odorifera (NCBI:txid618)

Secondary structure (DSSP, 8-state):
------SSPPPHHHHHHHHHHTSHHHH-HHHHS--EETTEEPSS-HHHHHHHHHHH--TTEEESSSSSSEEEEEEEEEEEEE-TTT--EEEEEEEEEEEEE----HHHHHH-HHHHHHHHHHHHHHHHHTSTT--EEEEESSSEEEEEEGGG--

Foldseek 3Di:
DDDPCPPDDDDPVRVVVVCVCPDCVNPVDQQQDWDQDPNRTDPDGNVRVVVVVCVVPVPQWPDDPPALWTKGWDDFWFDWAQDPPHRDTDTDGFGKIKIWDFDAQPPVCVVPVPVSVVVRVVVLQVRQQVTQQGFAWDDDDNTTMTIDTPVSHD

pLDDT: mean 85.07, std 14.52, range [40.91, 97.69]

Radius of gyration: 20.67 Å; chains: 1; bounding box: 53×38×61 Å

Sequence (154 aa):
MHLPVWGATRRTSNCICFAQANSEHCRHKIFNADWIIDGEQQPKSLFKMIKNTFEHTPDYVLSAYKDNAAVMEGSQVGRFFAAPQNGQYDYHQEDTHILMKVETHNHPTAISPWPGAATGSGGEIRDEGATGRGCQAEGRSGGLLGIQPAHSWF

InterPro domains:
  IPR036921 PurM-like, N-terminal domain superfamily [G3DSA:3.30.1330.10] (21-141)
  IPR036921 PurM-like, N-terminal domain superfamily [SSF55326] (30-136)